Protein AF-A0A958FU57-F1 (afdb_monomer)

Structure (mmCIF, N/CA/C/O backbone):
data_AF-A0A958FU57-F1
#
_entry.id   AF-A0A958FU57-F1
#
loop_
_atom_site.group_PDB
_atom_site.id
_atom_site.type_symbol
_atom_site.label_atom_id
_atom_site.label_alt_id
_atom_site.label_comp_id
_atom_site.label_asym_id
_atom_site.label_entity_id
_atom_site.label_seq_id
_atom_site.pdbx_PDB_ins_code
_atom_site.Cartn_x
_atom_site.Cartn_y
_atom_site.Cartn_z
_atom_site.occupancy
_atom_site.B_iso_or_equiv
_atom_site.auth_seq_id
_atom_site.auth_comp_id
_atom_site.auth_asym_id
_atom_site.auth_atom_id
_atom_site.pdbx_PDB_model_num
ATOM 1 N N . MET A 1 1 ? -34.643 -7.555 -44.122 1.00 37.47 1 MET A N 1
ATOM 2 C CA . MET A 1 1 ? -35.000 -7.308 -42.707 1.00 37.47 1 MET A CA 1
ATOM 3 C C . MET A 1 1 ? -33.785 -6.722 -42.002 1.00 37.47 1 MET A C 1
ATOM 5 O O . MET A 1 1 ? -32.819 -7.437 -41.786 1.00 37.47 1 MET A O 1
ATOM 9 N N . LEU A 1 2 ? -33.791 -5.413 -41.740 1.00 37.97 2 LEU A N 1
ATOM 10 C CA . LEU A 1 2 ? -32.720 -4.706 -41.030 1.00 37.97 2 LEU A CA 1
ATOM 11 C C . LEU A 1 2 ? -33.059 -4.688 -39.536 1.00 37.97 2 LEU A C 1
ATOM 13 O O . LEU A 1 2 ? -34.015 -4.029 -39.130 1.00 37.97 2 LEU A O 1
ATOM 17 N N . PHE A 1 3 ? -32.293 -5.414 -38.723 1.00 38.19 3 PHE A N 1
ATOM 18 C CA . PHE A 1 3 ? -32.373 -5.319 -37.267 1.00 38.19 3 PHE A CA 1
ATOM 19 C C . PHE A 1 3 ? -31.824 -3.954 -36.827 1.00 38.19 3 PHE A C 1
ATOM 21 O O . PHE A 1 3 ? -30.615 -3.724 -36.836 1.00 38.19 3 PHE A O 1
ATOM 28 N N . LYS A 1 4 ? -32.712 -3.026 -36.448 1.00 43.06 4 LYS A N 1
ATOM 29 C CA . LYS A 1 4 ? -32.330 -1.803 -35.730 1.00 43.06 4 LYS A CA 1
ATOM 30 C C . LYS A 1 4 ? -31.802 -2.209 -34.353 1.00 43.06 4 LYS A C 1
ATOM 32 O O . LYS A 1 4 ? -32.566 -2.644 -33.496 1.00 43.06 4 LYS A O 1
ATOM 37 N N . LYS A 1 5 ? -30.493 -2.062 -34.148 1.00 47.38 5 LYS A N 1
ATOM 38 C CA . LYS A 1 5 ? -29.843 -2.168 -32.840 1.00 47.38 5 LYS A CA 1
ATOM 39 C C . LYS A 1 5 ? -30.362 -1.020 -31.972 1.00 47.38 5 LYS A C 1
ATOM 41 O O . LYS A 1 5 ? -29.931 0.118 -32.131 1.00 47.38 5 LYS A O 1
ATOM 46 N N . ASN A 1 6 ? -31.328 -1.316 -31.110 1.00 43.47 6 ASN A N 1
ATOM 47 C CA . ASN A 1 6 ? -31.805 -0.390 -30.093 1.00 43.47 6 ASN A CA 1
ATOM 48 C C . ASN A 1 6 ? -30.704 -0.282 -29.029 1.00 43.47 6 ASN A C 1
ATOM 50 O O . ASN A 1 6 ? -30.645 -1.068 -28.089 1.00 43.47 6 ASN A O 1
ATOM 54 N N . SER A 1 7 ? -29.734 0.603 -29.260 1.00 47.62 7 SER A N 1
ATOM 55 C CA . SER A 1 7 ? -28.740 0.959 -28.256 1.00 47.62 7 SER A CA 1
ATOM 56 C C . SER A 1 7 ? -29.413 1.898 -27.265 1.00 47.62 7 SER A C 1
ATOM 58 O O . SER A 1 7 ? -29.325 3.122 -27.408 1.00 47.62 7 SER A O 1
ATOM 60 N N . ASP A 1 8 ? -30.110 1.325 -26.285 1.00 45.47 8 ASP A N 1
ATOM 61 C CA . ASP A 1 8 ? -30.417 2.046 -25.058 1.00 45.47 8 ASP A CA 1
ATOM 62 C C . ASP A 1 8 ? -29.105 2.664 -24.579 1.00 45.47 8 ASP A C 1
ATOM 64 O O . ASP A 1 8 ? -28.096 1.975 -24.392 1.00 45.47 8 ASP A O 1
ATOM 68 N N . 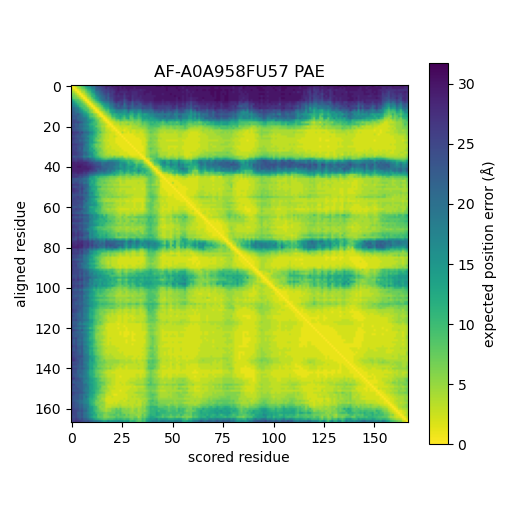LYS A 1 9 ? -29.077 3.997 -24.525 1.00 51.62 9 LYS A N 1
ATOM 69 C CA . LYS A 1 9 ? -27.911 4.758 -24.092 1.00 51.62 9 LYS A CA 1
ATOM 70 C C . LYS A 1 9 ? -27.618 4.328 -22.662 1.00 51.62 9 LYS A C 1
ATOM 72 O O . LYS A 1 9 ? -28.246 4.824 -21.733 1.00 51.62 9 LYS A O 1
ATOM 77 N N . ILE A 1 10 ? -26.652 3.431 -22.487 1.00 49.56 10 ILE A N 1
ATOM 78 C CA . ILE A 1 10 ? -25.969 3.249 -21.213 1.00 49.56 10 ILE A CA 1
ATOM 79 C C . ILE A 1 10 ? -25.267 4.584 -20.971 1.00 49.56 10 ILE A C 1
ATOM 81 O O . ILE A 1 10 ? -24.168 4.832 -21.466 1.00 49.56 10 ILE A O 1
ATOM 85 N N . THR A 1 11 ? -25.956 5.512 -20.313 1.00 47.88 11 THR A N 1
ATOM 86 C CA . THR A 1 11 ? -25.353 6.751 -19.845 1.00 47.88 11 THR A CA 1
ATOM 87 C C . THR A 1 11 ? -24.343 6.335 -18.796 1.00 47.88 11 THR A C 1
ATOM 89 O O . THR A 1 11 ? -24.722 5.992 -17.679 1.00 47.88 11 THR A O 1
ATOM 92 N N . ALA A 1 12 ? -23.066 6.283 -19.178 1.00 46.91 12 ALA A 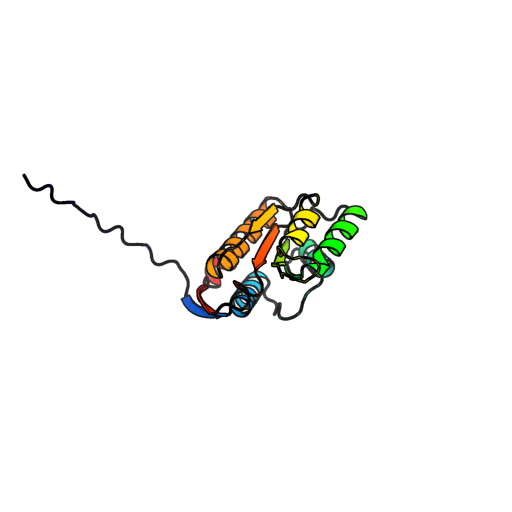N 1
ATOM 93 C CA . ALA A 1 12 ? -21.983 6.078 -18.236 1.00 46.91 12 ALA A CA 1
ATOM 94 C C . ALA A 1 12 ? -22.156 7.115 -17.124 1.00 46.91 12 ALA A C 1
ATOM 96 O O . ALA A 1 12 ? -22.085 8.318 -17.386 1.00 46.91 12 ALA A O 1
ATOM 97 N N . HIS A 1 13 ? -22.458 6.658 -15.908 1.00 50.75 13 HIS A N 1
ATOM 98 C CA . HIS A 1 13 ? -22.457 7.547 -14.760 1.00 50.75 13 HIS A CA 1
ATOM 99 C C . HIS A 1 13 ? -21.054 8.161 -14.693 1.00 50.75 13 HIS A C 1
ATOM 101 O O . HIS A 1 13 ? -20.079 7.404 -14.656 1.00 50.75 13 HIS A O 1
ATOM 107 N N . PRO A 1 14 ? -20.918 9.499 -14.773 1.00 59.56 14 PRO A N 1
ATOM 108 C CA . PRO A 1 14 ? -19.609 10.125 -14.733 1.00 59.56 14 PRO A CA 1
ATOM 109 C C . PRO A 1 14 ? -18.944 9.717 -13.422 1.00 59.56 14 PRO A C 1
ATOM 111 O O . PRO A 1 14 ? -19.532 9.881 -12.352 1.00 59.56 14 PRO A O 1
ATOM 114 N N . PHE A 1 15 ? -17.758 9.114 -13.525 1.00 59.81 15 PHE A N 1
ATOM 115 C CA . PHE A 1 15 ? -17.023 8.657 -12.356 1.00 59.81 15 PHE A CA 1
ATOM 116 C C . PHE A 1 15 ? -16.825 9.849 -11.409 1.00 59.81 15 PHE A C 1
ATOM 118 O O . PHE A 1 15 ? -16.349 10.897 -11.859 1.00 59.81 15 PHE A O 1
ATOM 125 N N . PRO A 1 16 ? -17.235 9.736 -10.137 1.00 64.25 16 PRO A N 1
ATOM 126 C CA . PRO A 1 16 ? -17.211 10.863 -9.224 1.00 64.25 16 PRO A CA 1
ATOM 127 C C . PRO A 1 16 ? -15.754 11.210 -8.880 1.00 64.25 16 PRO A C 1
ATOM 129 O O . PRO A 1 16 ? -15.036 10.420 -8.273 1.00 64.25 16 PRO A O 1
ATOM 132 N N . GLY A 1 17 ? -15.306 12.383 -9.322 1.00 67.44 17 GLY A N 1
ATOM 133 C CA . GLY A 1 17 ? -13.938 12.864 -9.146 1.00 67.44 17 GLY A CA 1
ATOM 134 C C . GLY A 1 17 ? -13.521 13.835 -10.248 1.00 67.44 17 GLY A C 1
ATOM 135 O O . GLY A 1 17 ? -14.129 13.908 -11.320 1.00 67.44 17 GLY A O 1
ATOM 136 N N . LYS A 1 18 ? -12.462 14.603 -9.994 1.00 77.50 18 LYS A N 1
ATOM 137 C CA . LYS A 1 18 ? -11.938 15.576 -10.958 1.00 7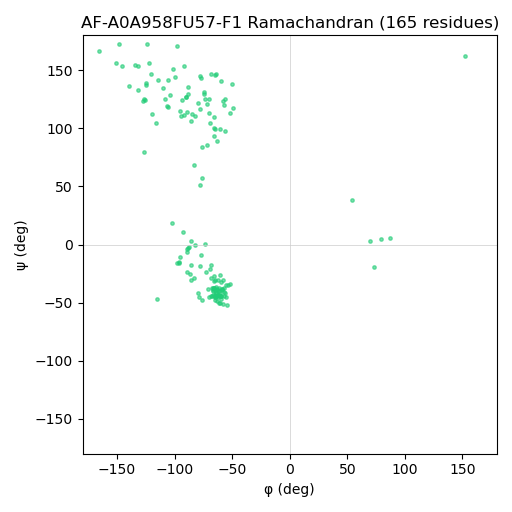7.50 18 LYS A CA 1
ATOM 138 C C . LYS A 1 18 ? -10.913 14.902 -11.868 1.00 77.50 18 LYS A C 1
ATOM 140 O O . LYS A 1 18 ? -9.968 14.278 -11.388 1.00 77.50 18 LYS A O 1
ATOM 145 N N . ARG A 1 19 ? -11.065 15.069 -13.187 1.00 83.19 19 ARG A N 1
ATOM 146 C CA . ARG A 1 19 ? -10.008 14.719 -14.147 1.00 83.19 19 ARG A CA 1
ATOM 147 C C . ARG A 1 19 ? -8.857 15.702 -14.007 1.00 83.19 19 ARG A C 1
ATOM 149 O O . ARG A 1 19 ? -9.054 16.911 -14.133 1.00 83.19 19 ARG A O 1
ATOM 156 N N . SER A 1 20 ? -7.662 15.183 -13.783 1.00 84.25 20 SER A N 1
ATOM 157 C CA . SER A 1 20 ? -6.438 15.973 -13.754 1.00 84.25 20 SER A CA 1
ATOM 158 C C . SER A 1 20 ? -5.309 15.227 -14.442 1.00 84.25 20 SER A C 1
ATOM 160 O O . SER A 1 20 ? -5.126 14.034 -14.213 1.00 84.25 20 SER A O 1
ATOM 162 N N . THR A 1 21 ? -4.542 15.944 -15.258 1.00 90.50 21 THR A N 1
ATOM 163 C CA . THR A 1 21 ? -3.289 15.445 -15.824 1.00 90.50 21 THR A CA 1
ATOM 164 C C . THR A 1 21 ? -2.184 15.686 -14.816 1.00 90.50 21 THR A C 1
ATOM 166 O O . THR A 1 21 ? -1.872 16.834 -14.499 1.00 90.50 21 THR A O 1
ATOM 169 N N . VAL A 1 22 ? -1.644 14.607 -14.269 1.00 89.75 22 VAL A N 1
ATOM 170 C CA . VAL A 1 22 ? -0.645 14.644 -13.202 1.00 89.75 22 VAL A CA 1
ATOM 171 C C . VAL A 1 22 ? 0.333 13.492 -13.376 1.00 89.75 22 VAL A C 1
ATOM 173 O O . VAL A 1 22 ? -0.001 12.461 -13.958 1.00 89.75 22 VAL A O 1
ATOM 176 N N . GLU A 1 23 ? 1.546 13.683 -12.872 1.00 93.56 23 GLU A N 1
ATOM 177 C CA . GLU A 1 23 ? 2.504 12.598 -12.679 1.00 93.56 23 GLU A CA 1
ATOM 178 C C . GLU A 1 23 ? 1.977 11.600 -11.637 1.00 93.56 23 GLU A C 1
ATOM 180 O O . GLU A 1 23 ? 1.325 12.000 -10.667 1.00 93.56 23 GLU A O 1
ATOM 185 N N . GLY A 1 24 ? 2.276 10.314 -11.821 1.00 90.12 24 GLY A N 1
ATOM 186 C CA . GLY A 1 24 ? 1.797 9.237 -10.961 1.00 90.12 24 GLY A CA 1
ATOM 187 C C . GLY A 1 24 ? 2.111 9.417 -9.478 1.00 90.12 24 GLY A C 1
ATOM 188 O O . GLY A 1 24 ? 1.196 9.382 -8.656 1.00 90.12 24 GLY A O 1
ATOM 189 N N . LEU A 1 25 ? 3.366 9.673 -9.114 1.00 91.25 25 LEU A N 1
ATOM 190 C CA . LEU A 1 25 ? 3.759 9.869 -7.714 1.00 91.25 25 LEU A CA 1
ATOM 191 C C . LEU A 1 25 ? 3.111 11.108 -7.107 1.00 91.25 25 LEU A C 1
ATOM 193 O O . LEU A 1 25 ? 2.585 11.048 -5.998 1.00 91.25 25 LEU A O 1
ATOM 197 N N . SER A 1 26 ? 3.065 12.203 -7.864 1.00 90.56 26 SER A N 1
ATOM 198 C CA . SER A 1 26 ? 2.353 13.415 -7.460 1.00 90.56 26 SER A CA 1
ATOM 199 C C . SER A 1 26 ? 0.858 13.140 -7.222 1.00 90.56 26 SER A C 1
ATOM 201 O O . SER A 1 26 ? 0.259 13.685 -6.292 1.00 90.56 26 SER A O 1
ATOM 203 N N . ALA A 1 27 ? 0.234 12.283 -8.036 1.00 90.81 27 ALA A N 1
ATOM 204 C CA . ALA A 1 27 ? -1.153 11.861 -7.860 1.00 90.81 27 ALA A CA 1
ATOM 205 C C . ALA A 1 27 ? -1.335 10.996 -6.604 1.00 90.81 27 ALA A C 1
ATOM 207 O O . ALA A 1 27 ? -2.267 11.221 -5.830 1.00 90.81 27 ALA A O 1
ATOM 208 N N . LEU A 1 28 ? -0.424 10.045 -6.379 1.00 91.19 28 LEU A N 1
ATOM 209 C CA . LEU A 1 28 ? -0.431 9.160 -5.217 1.00 91.19 28 LEU A CA 1
ATOM 210 C C . LEU A 1 28 ? -0.242 9.938 -3.912 1.00 91.19 28 LEU A C 1
ATOM 212 O O . LEU A 1 28 ? -0.990 9.730 -2.962 1.00 91.19 28 LEU A O 1
ATOM 216 N N . GLN A 1 29 ? 0.696 10.885 -3.877 1.00 89.31 29 GLN A N 1
ATOM 217 C CA . GLN A 1 29 ? 0.915 11.765 -2.727 1.00 89.31 29 GLN A CA 1
ATOM 218 C C . GLN A 1 29 ? -0.334 12.587 -2.407 1.00 89.31 29 GLN A C 1
ATOM 220 O O . GLN A 1 29 ? -0.748 12.654 -1.253 1.00 89.31 29 GLN A O 1
ATOM 225 N N . ARG A 1 30 ? -0.995 13.159 -3.424 1.00 88.81 30 ARG A N 1
ATOM 226 C CA . ARG A 1 30 ? -2.268 13.875 -3.227 1.00 88.81 30 ARG A CA 1
ATOM 227 C C . ARG A 1 30 ? -3.339 12.967 -2.635 1.00 88.81 30 ARG A C 1
ATOM 229 O O . ARG A 1 30 ? -4.030 13.380 -1.707 1.00 88.81 30 ARG A O 1
ATOM 236 N N . LEU A 1 31 ? -3.467 11.743 -3.145 1.00 89.44 31 LEU A N 1
ATOM 237 C CA . LEU A 1 31 ? -4.417 10.765 -2.622 1.00 89.44 31 LEU A CA 1
ATOM 238 C C . LEU A 1 31 ? -4.102 10.395 -1.166 1.00 89.44 31 LEU A C 1
ATOM 240 O O . LEU A 1 31 ? -5.000 10.391 -0.327 1.00 89.44 31 LEU A O 1
ATOM 244 N N . ASN A 1 32 ? -2.835 10.144 -0.844 1.00 89.06 32 ASN A N 1
ATOM 245 C CA . ASN A 1 32 ? -2.408 9.829 0.515 1.00 89.06 32 ASN A CA 1
ATOM 246 C C . ASN A 1 32 ? -2.669 10.988 1.482 1.00 89.06 32 ASN A C 1
ATOM 248 O O . ASN A 1 32 ? -3.156 10.752 2.587 1.00 89.06 32 ASN A O 1
ATOM 252 N N . THR A 1 33 ? -2.459 12.238 1.061 1.00 87.06 33 THR A N 1
ATOM 253 C CA . THR A 1 33 ? -2.833 13.413 1.860 1.00 87.06 33 THR A CA 1
ATOM 254 C C . THR A 1 33 ? -4.342 13.460 2.127 1.00 87.06 33 THR A C 1
ATOM 256 O O . THR A 1 33 ? -4.750 13.790 3.239 1.00 87.06 33 THR A O 1
ATOM 259 N N . LEU A 1 34 ? -5.188 13.071 1.164 1.00 87.50 34 LEU A N 1
ATOM 260 C CA . LEU A 1 34 ? -6.642 12.978 1.374 1.00 87.50 34 LEU A CA 1
ATOM 261 C C . LEU A 1 34 ? -7.032 11.856 2.352 1.00 87.50 34 LEU A C 1
ATOM 263 O O . LEU A 1 34 ? -7.965 12.029 3.136 1.00 87.50 34 LEU A O 1
ATOM 267 N N . ILE A 1 35 ? -6.334 10.717 2.316 1.00 85.81 35 ILE A N 1
ATOM 268 C CA . ILE A 1 35 ? -6.616 9.550 3.169 1.00 85.81 35 ILE A CA 1
ATOM 269 C C . ILE A 1 35 ? -6.122 9.768 4.604 1.00 85.81 35 ILE A C 1
ATOM 271 O O . ILE A 1 35 ? -6.853 9.489 5.556 1.00 85.81 35 ILE A O 1
ATOM 275 N N . CYS A 1 36 ? -4.881 10.226 4.760 1.00 82.88 36 CYS A N 1
ATOM 276 C CA . CYS A 1 36 ? -4.177 10.307 6.040 1.00 82.88 36 CYS A CA 1
ATOM 277 C C . CYS A 1 36 ? -4.257 11.694 6.691 1.00 82.88 36 CYS A C 1
ATOM 279 O O . CYS A 1 36 ? -3.942 11.830 7.869 1.00 82.88 36 CYS A O 1
ATOM 281 N N . GLY A 1 37 ? -4.650 12.735 5.948 1.00 72.69 37 GLY A N 1
ATOM 282 C CA . GLY A 1 37 ? -4.712 14.113 6.448 1.00 72.69 37 GLY A CA 1
ATOM 283 C C . GLY A 1 37 ? -3.347 14.762 6.715 1.00 72.69 37 GLY A C 1
ATOM 284 O O . GLY A 1 37 ? -3.306 15.900 7.176 1.00 72.69 37 GLY A O 1
ATOM 285 N N . GLN A 1 38 ? -2.239 14.074 6.425 1.00 61.88 38 GLN A N 1
ATOM 286 C CA . GLN A 1 38 ? -0.873 14.580 6.575 1.00 61.88 38 GLN A CA 1
ATOM 287 C C . GLN A 1 38 ? -0.139 14.571 5.232 1.00 61.88 38 GLN A C 1
ATOM 289 O O . GLN A 1 38 ? -0.361 13.680 4.410 1.00 61.88 38 GLN A O 1
ATOM 294 N N . ASN A 1 39 ? 0.752 15.547 5.023 1.00 50.69 39 ASN A N 1
ATOM 295 C CA . ASN A 1 39 ? 1.637 15.597 3.857 1.00 50.69 39 ASN A CA 1
ATOM 296 C C . ASN A 1 39 ? 2.621 14.421 3.911 1.00 50.69 39 ASN A C 1
ATOM 298 O O . ASN A 1 39 ? 3.695 14.510 4.500 1.00 50.69 39 ASN A O 1
ATOM 302 N N . THR A 1 40 ? 2.264 13.324 3.253 1.00 51.44 40 THR A N 1
ATOM 303 C CA . THR A 1 40 ? 3.112 12.145 3.016 1.00 51.44 40 THR A CA 1
ATOM 304 C C . THR A 1 40 ? 4.095 12.439 1.873 1.00 51.44 40 THR A C 1
ATOM 306 O O . THR A 1 40 ? 4.172 11.731 0.877 1.00 51.44 40 THR A O 1
ATOM 309 N N . GLY A 1 41 ? 4.807 13.565 1.989 1.00 45.19 41 GLY A N 1
ATOM 310 C CA . GLY A 1 41 ? 5.869 13.979 1.067 1.00 45.19 41 GLY A CA 1
ATOM 311 C C . GLY A 1 41 ? 7.253 13.455 1.462 1.00 45.19 41 GLY A C 1
ATOM 312 O O . GLY A 1 41 ? 8.204 13.640 0.713 1.00 45.19 41 GLY A O 1
ATOM 313 N N . GLN A 1 42 ? 7.371 12.812 2.626 1.00 46.50 42 GLN A N 1
ATOM 314 C CA . GLN A 1 42 ? 8.582 12.131 3.078 1.00 46.50 42 GLN A CA 1
ATOM 315 C C . GLN A 1 42 ? 8.312 10.630 3.169 1.00 46.50 42 GLN A C 1
ATOM 317 O O . GLN A 1 42 ? 7.219 10.227 3.570 1.00 46.50 42 GLN A O 1
ATOM 322 N N . GLU A 1 43 ? 9.302 9.821 2.792 1.00 53.66 43 GLU A N 1
ATOM 323 C CA . GLU A 1 43 ? 9.322 8.377 3.030 1.00 53.66 43 GLU A CA 1
ATOM 324 C C . GLU A 1 43 ? 9.159 8.125 4.533 1.00 53.66 43 GLU A C 1
ATOM 326 O O . GLU A 1 43 ? 10.092 8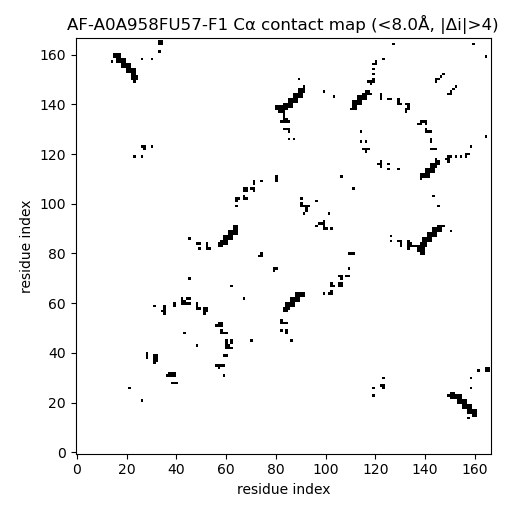.247 5.327 1.00 53.66 43 GLU A O 1
ATOM 331 N N . ILE A 1 44 ? 7.930 7.838 4.956 1.00 61.59 44 ILE A N 1
ATOM 332 C CA . ILE A 1 44 ? 7.670 7.382 6.313 1.00 61.59 44 ILE A CA 1
ATOM 333 C C . ILE A 1 44 ? 8.074 5.913 6.335 1.00 61.59 44 ILE A C 1
ATOM 335 O O . ILE A 1 44 ? 7.461 5.094 5.648 1.00 61.59 44 ILE A O 1
ATOM 339 N N . ASN A 1 45 ? 9.086 5.582 7.140 1.00 76.81 45 ASN A N 1
ATOM 340 C CA . ASN A 1 45 ? 9.472 4.196 7.385 1.00 76.81 45 ASN A CA 1
ATOM 341 C C . ASN A 1 45 ? 8.229 3.375 7.774 1.00 76.81 45 ASN A C 1
ATOM 343 O O . ASN A 1 45 ? 7.392 3.826 8.564 1.00 76.81 45 ASN A O 1
ATOM 347 N N . TRP A 1 46 ? 8.121 2.160 7.240 1.00 83.88 46 TRP A N 1
ATOM 348 C CA . TRP A 1 46 ? 6.995 1.257 7.471 1.00 83.88 46 TRP A CA 1
ATOM 349 C C . TRP A 1 46 ? 6.677 1.051 8.971 1.00 83.88 46 TRP A C 1
ATOM 351 O O . TRP A 1 46 ? 5.506 0.982 9.341 1.00 83.88 46 TRP A O 1
ATOM 361 N N . LEU A 1 47 ? 7.684 1.047 9.860 1.00 86.31 47 LEU A N 1
ATOM 362 C CA . LEU A 1 47 ? 7.485 0.956 11.317 1.00 86.31 47 LEU A CA 1
ATOM 363 C C . LEU A 1 47 ? 6.789 2.190 11.900 1.00 86.31 47 LEU A C 1
ATOM 365 O O . LEU A 1 47 ? 5.924 2.077 12.768 1.00 86.31 47 LEU A O 1
ATOM 369 N N . THR A 1 48 ? 7.143 3.380 11.420 1.00 85.50 48 THR A N 1
ATOM 370 C CA . THR A 1 48 ? 6.481 4.623 11.825 1.00 85.50 48 THR A CA 1
ATOM 371 C C . THR A 1 48 ? 5.038 4.632 11.332 1.00 85.50 48 THR A C 1
ATOM 373 O O . THR A 1 48 ? 4.130 4.934 12.107 1.00 85.50 48 THR A O 1
ATOM 376 N N . GLY A 1 49 ? 4.809 4.221 10.079 1.00 86.44 49 GLY A N 1
ATOM 377 C CA . GLY A 1 49 ? 3.464 4.039 9.528 1.00 86.44 49 GLY A CA 1
ATOM 378 C C . GLY A 1 49 ? 2.629 3.059 10.352 1.00 86.44 49 GLY A C 1
ATOM 379 O O . GLY A 1 49 ? 1.469 3.329 10.668 1.00 86.44 49 GLY A O 1
ATOM 380 N N . GLN A 1 50 ? 3.244 1.972 10.808 1.00 86.31 50 GLN A N 1
ATOM 381 C CA . GLN A 1 50 ? 2.591 1.017 11.683 1.00 86.31 50 GLN A CA 1
ATOM 382 C C . GLN A 1 50 ? 2.241 1.618 13.046 1.00 86.31 50 GLN A C 1
ATOM 384 O O . GLN A 1 50 ? 1.118 1.425 13.504 1.00 86.31 50 GLN A O 1
ATOM 389 N N . GLY A 1 51 ? 3.149 2.358 13.686 1.00 87.44 51 GLY A N 1
ATOM 390 C CA . GLY A 1 51 ? 2.866 3.035 14.955 1.00 87.44 51 GLY A CA 1
ATOM 391 C C . GLY A 1 51 ? 1.676 3.994 14.845 1.00 87.44 51 GLY A C 1
ATOM 392 O O . GLY A 1 51 ? 0.762 3.955 15.670 1.00 87.44 51 GLY A O 1
ATOM 393 N N . VAL A 1 52 ? 1.630 4.781 13.764 1.00 87.56 52 VAL A N 1
ATOM 394 C CA . VAL A 1 52 ? 0.486 5.649 13.437 1.00 87.56 52 VAL A CA 1
ATOM 395 C C . VAL A 1 52 ? -0.787 4.815 13.264 1.00 87.56 52 VAL A C 1
ATOM 397 O O . VAL A 1 52 ? -1.811 5.129 13.874 1.00 87.56 52 VAL A O 1
ATOM 400 N N . SER A 1 53 ? -0.717 3.710 12.519 1.00 87.88 53 SER A N 1
ATOM 401 C CA . SER A 1 53 ? -1.856 2.812 12.311 1.00 87.88 53 SER A CA 1
ATOM 402 C C . SER A 1 53 ? -2.377 2.186 13.607 1.00 87.88 53 SER A C 1
ATOM 404 O O . SER A 1 53 ? -3.589 2.063 13.777 1.00 87.88 53 SER A O 1
ATOM 406 N N . LEU A 1 54 ? -1.486 1.795 14.518 1.00 86.88 54 LEU A N 1
ATOM 407 C CA . LEU A 1 54 ? -1.838 1.198 15.808 1.00 86.88 54 LEU A CA 1
ATOM 408 C C . LEU A 1 54 ? -2.416 2.229 16.789 1.00 86.88 54 LEU A C 1
ATOM 410 O O . LEU A 1 54 ? -3.201 1.861 17.656 1.00 86.88 54 LEU A O 1
ATOM 414 N N . SER A 1 55 ? -2.105 3.518 16.612 1.00 88.94 55 SER A N 1
ATOM 415 C CA . SER A 1 55 ? -2.745 4.620 17.349 1.00 88.94 55 SER A CA 1
ATOM 416 C C . SER A 1 55 ? -4.184 4.929 16.897 1.00 88.94 55 SER A C 1
ATOM 418 O O . SER A 1 55 ? -4.810 5.846 17.424 1.00 88.94 55 SER A O 1
ATOM 420 N N . GLY A 1 56 ? -4.716 4.186 15.918 1.00 86.81 56 GLY A N 1
ATOM 421 C CA . GLY A 1 56 ? -6.058 4.391 15.363 1.00 86.81 56 GLY A CA 1
ATOM 422 C C . GLY A 1 56 ? -6.122 5.402 14.214 1.00 86.81 56 GLY A C 1
ATOM 423 O O . GLY A 1 56 ? -7.211 5.706 13.731 1.00 86.81 56 GLY A O 1
ATOM 424 N N . GLN A 1 57 ? -4.981 5.916 13.748 1.00 88.44 57 GLN A N 1
ATOM 425 C CA . GLN A 1 57 ? -4.918 6.841 12.615 1.00 88.44 57 GLN A CA 1
ATOM 426 C C . GLN A 1 57 ? -4.716 6.092 11.292 1.00 88.44 57 GLN A C 1
ATOM 428 O O . GLN A 1 57 ? -4.159 4.997 11.250 1.00 88.44 57 GLN A O 1
ATOM 433 N N . ARG A 1 58 ? -5.161 6.675 10.173 1.00 88.31 58 ARG A N 1
ATOM 434 C CA . ARG A 1 58 ? -4.894 6.105 8.844 1.00 88.31 58 ARG A CA 1
ATOM 435 C C . ARG A 1 58 ? -3.433 6.369 8.469 1.00 88.31 58 ARG A C 1
ATOM 437 O O . ARG A 1 58 ? -2.999 7.515 8.508 1.00 88.31 58 ARG A O 1
ATOM 444 N N . ALA A 1 59 ? -2.704 5.337 8.050 1.00 86.62 59 ALA A N 1
ATOM 445 C CA . ALA A 1 59 ? -1.315 5.451 7.606 1.00 86.62 59 ALA A CA 1
ATOM 446 C C . ALA A 1 59 ? -1.132 4.873 6.198 1.00 86.62 59 ALA A C 1
ATOM 448 O O . ALA A 1 59 ? -1.688 3.815 5.873 1.00 86.62 59 ALA A O 1
ATOM 449 N N . ALA A 1 60 ? -0.341 5.580 5.395 1.00 87.81 60 ALA A N 1
ATOM 450 C CA . ALA A 1 60 ? 0.144 5.149 4.095 1.00 87.81 60 ALA A CA 1
ATOM 451 C C . ALA A 1 60 ? 1.655 5.398 4.033 1.00 87.81 60 ALA A C 1
ATOM 453 O O . ALA A 1 60 ? 2.118 6.472 4.424 1.00 87.81 60 ALA A O 1
ATOM 454 N N . THR A 1 61 ? 2.415 4.405 3.583 1.00 88.88 61 THR A N 1
ATOM 455 C CA . THR A 1 61 ? 3.880 4.476 3.509 1.00 88.88 61 THR A CA 1
ATOM 456 C C . THR A 1 61 ? 4.337 4.167 2.099 1.00 88.88 61 THR A C 1
ATOM 458 O O . THR A 1 61 ? 4.012 3.102 1.577 1.00 88.88 61 THR A O 1
ATOM 461 N N . LEU A 1 62 ? 5.100 5.081 1.508 1.00 89.56 62 LEU A N 1
ATOM 462 C CA . LEU A 1 62 ? 5.768 4.872 0.231 1.00 89.56 62 LEU A CA 1
ATOM 463 C C . LEU A 1 62 ? 7.151 4.283 0.497 1.00 89.56 62 LEU A C 1
ATOM 465 O O . LEU A 1 62 ? 7.896 4.845 1.297 1.00 89.56 62 LEU A O 1
ATOM 469 N N . LEU A 1 63 ? 7.457 3.160 -0.143 1.00 87.94 63 LEU A N 1
ATOM 470 C CA . LEU A 1 63 ? 8.681 2.397 0.060 1.00 87.94 63 LEU A CA 1
ATOM 471 C C . LEU A 1 63 ? 9.294 1.987 -1.273 1.00 87.94 63 LEU A C 1
ATOM 473 O O . LEU A 1 63 ? 8.596 1.808 -2.273 1.00 87.94 63 LEU A O 1
ATOM 477 N N . SER A 1 64 ? 10.601 1.777 -1.243 1.00 85.44 64 SER A N 1
ATOM 478 C CA . SER A 1 64 ? 11.392 1.262 -2.352 1.00 85.44 64 SER A CA 1
ATOM 479 C C . SER A 1 64 ? 11.639 -0.244 -2.216 1.00 85.44 64 SER A C 1
ATOM 481 O O . SER A 1 64 ? 11.393 -0.851 -1.169 1.00 85.44 64 SER A O 1
ATOM 483 N N . ASP A 1 65 ? 12.182 -0.862 -3.264 1.00 80.19 65 ASP A N 1
ATOM 484 C CA . ASP A 1 65 ? 12.526 -2.286 -3.251 1.00 80.19 65 ASP A CA 1
ATOM 485 C C . ASP A 1 65 ? 13.471 -2.684 -2.103 1.00 80.19 65 ASP A C 1
ATOM 487 O O . ASP A 1 65 ? 13.313 -3.771 -1.537 1.00 80.19 65 ASP A O 1
ATOM 491 N N . SER A 1 66 ? 14.411 -1.817 -1.705 1.00 77.81 66 SER A N 1
ATOM 492 C CA . SER A 1 66 ? 15.340 -2.090 -0.595 1.00 77.81 66 SER A CA 1
ATOM 493 C C . SER A 1 66 ? 14.644 -2.200 0.763 1.00 77.81 66 SER A C 1
ATOM 495 O O . SER A 1 66 ? 15.101 -2.942 1.634 1.00 77.81 66 SER A O 1
ATOM 497 N N . ASP A 1 67 ? 13.501 -1.538 0.934 1.00 82.62 67 ASP A N 1
ATOM 498 C CA . ASP A 1 67 ? 12.757 -1.543 2.195 1.00 82.62 67 ASP A CA 1
ATOM 499 C C . ASP A 1 67 ? 11.953 -2.839 2.393 1.00 82.62 67 ASP A C 1
ATOM 501 O O . ASP A 1 67 ? 11.591 -3.194 3.519 1.00 82.62 67 ASP A O 1
ATOM 505 N N . SER A 1 68 ? 11.709 -3.598 1.314 1.00 82.62 68 SER A N 1
ATOM 506 C CA . SER A 1 68 ? 10.968 -4.868 1.363 1.00 82.62 68 SER A CA 1
ATOM 507 C C . SER A 1 68 ? 11.623 -5.897 2.290 1.00 82.62 68 SER A C 1
ATOM 509 O O . SER A 1 68 ? 10.934 -6.582 3.050 1.00 82.62 68 SER A O 1
ATOM 511 N N . ALA A 1 69 ? 12.957 -5.963 2.293 1.00 81.88 69 ALA A N 1
ATOM 512 C CA . ALA A 1 69 ? 13.714 -6.856 3.164 1.00 81.88 69 ALA A CA 1
ATOM 513 C C . ALA A 1 69 ? 13.564 -6.469 4.644 1.00 81.88 69 ALA A C 1
ATOM 515 O O . ALA A 1 69 ? 13.400 -7.342 5.499 1.00 81.88 69 ALA A O 1
ATOM 516 N N . MET A 1 70 ? 13.548 -5.165 4.947 1.00 81.00 70 MET A N 1
ATOM 517 C CA . MET A 1 70 ? 13.350 -4.676 6.314 1.00 81.00 70 MET A CA 1
ATOM 518 C C . MET A 1 70 ? 11.973 -5.049 6.866 1.00 81.00 70 MET A C 1
ATOM 520 O O . MET A 1 70 ? 11.866 -5.401 8.042 1.00 81.00 70 MET A O 1
ATOM 524 N N . ILE A 1 71 ? 10.926 -5.012 6.035 1.00 85.19 71 ILE A N 1
ATOM 525 C CA . ILE A 1 71 ? 9.582 -5.457 6.433 1.00 85.19 71 ILE A CA 1
ATOM 526 C C . ILE A 1 71 ? 9.609 -6.933 6.833 1.00 85.19 71 ILE A C 1
ATOM 528 O O . ILE A 1 71 ? 9.122 -7.288 7.905 1.00 85.19 71 ILE A O 1
ATOM 532 N N . VAL A 1 72 ? 10.185 -7.795 5.991 1.00 84.75 72 VAL A N 1
ATOM 533 C CA . VAL A 1 72 ? 10.243 -9.243 6.248 1.00 84.75 72 VAL A CA 1
ATOM 534 C C . VAL A 1 72 ? 11.011 -9.543 7.531 1.00 84.75 72 VAL A C 1
ATOM 536 O O . VAL A 1 72 ? 10.547 -10.328 8.358 1.00 84.75 72 VAL A O 1
ATOM 539 N N . GLU A 1 73 ? 12.154 -8.891 7.733 1.00 83.19 73 GLU A N 1
ATOM 540 C CA . GLU A 1 73 ? 12.959 -9.082 8.939 1.00 83.19 73 GLU A CA 1
ATOM 541 C C . GLU A 1 73 ? 12.229 -8.599 10.197 1.00 83.19 73 GLU A C 1
ATOM 543 O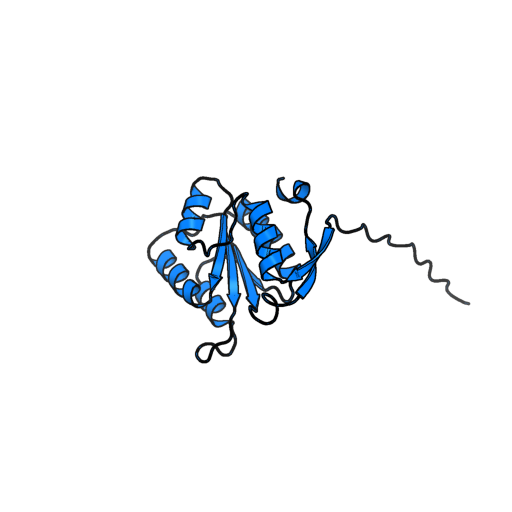 O . GLU A 1 73 ? 12.232 -9.259 11.238 1.00 83.19 73 GLU A O 1
ATOM 548 N N . SER A 1 74 ? 11.513 -7.484 10.096 1.00 81.44 74 SER A N 1
ATOM 549 C CA . SER A 1 74 ? 10.712 -6.999 11.213 1.00 81.44 74 SER A CA 1
ATOM 550 C C . SER A 1 74 ? 9.538 -7.933 11.531 1.00 81.44 74 SER A C 1
ATOM 552 O O . SER A 1 74 ? 9.250 -8.191 12.695 1.00 81.44 74 SER A O 1
ATOM 554 N N . LEU A 1 75 ? 8.892 -8.520 10.520 1.00 81.94 75 LEU A N 1
ATOM 555 C CA . LEU A 1 75 ? 7.854 -9.540 10.721 1.00 81.94 75 LEU A CA 1
ATOM 556 C C . LEU A 1 75 ? 8.402 -10.821 11.356 1.00 81.94 75 LEU A C 1
ATOM 558 O O . LEU A 1 75 ? 7.688 -11.499 12.091 1.00 81.94 75 LEU A O 1
ATOM 562 N N . ARG A 1 76 ? 9.670 -11.157 11.104 1.00 77.94 76 ARG A N 1
ATOM 563 C CA . ARG A 1 76 ? 10.337 -12.298 11.742 1.00 77.94 76 ARG A CA 1
ATOM 564 C C . ARG A 1 76 ? 10.571 -12.068 13.237 1.00 77.94 76 ARG A C 1
ATOM 566 O O . ARG A 1 76 ? 10.626 -13.029 14.000 1.00 77.94 76 ARG A O 1
ATOM 573 N N . THR A 1 77 ? 10.723 -10.811 13.649 1.00 76.94 77 THR A N 1
ATOM 574 C CA . THR A 1 77 ? 11.040 -10.430 15.033 1.00 76.94 77 THR A CA 1
ATOM 575 C C . THR A 1 77 ? 9.810 -10.072 15.875 1.00 76.94 77 THR A C 1
ATOM 577 O O . THR A 1 77 ? 9.928 -10.009 17.098 1.00 76.94 77 THR A O 1
ATOM 580 N N . GLY A 1 78 ? 8.617 -9.916 15.282 1.00 69.00 78 GLY A N 1
ATOM 581 C CA . GLY A 1 78 ? 7.386 -9.665 16.040 1.00 69.00 78 GLY A CA 1
ATOM 582 C C . GLY A 1 78 ? 6.073 -9.846 15.266 1.00 69.00 78 GLY A C 1
ATOM 583 O O . GLY A 1 78 ? 6.033 -9.906 14.040 1.00 69.00 78 GLY A O 1
ATOM 584 N N . ASN A 1 79 ? 4.953 -9.902 16.000 1.00 62.41 79 ASN A N 1
ATOM 585 C CA . ASN A 1 79 ? 3.606 -10.112 15.448 1.00 62.41 79 ASN A CA 1
ATOM 586 C C . ASN A 1 79 ? 2.977 -8.807 14.935 1.00 62.41 79 ASN A C 1
ATOM 588 O O . ASN A 1 79 ? 1.997 -8.296 15.473 1.00 62.41 79 ASN A O 1
ATOM 592 N N . PHE A 1 80 ? 3.546 -8.286 13.857 1.00 61.78 80 PHE A N 1
ATOM 593 C CA . PHE A 1 80 ? 3.223 -6.981 13.280 1.00 61.78 80 PHE A CA 1
ATOM 594 C C . PHE A 1 80 ? 2.154 -7.019 12.172 1.00 61.78 80 PHE A C 1
ATOM 596 O O . PHE A 1 80 ? 1.919 -6.032 11.479 1.00 61.78 80 PHE A O 1
ATOM 603 N N . TRP A 1 81 ? 1.479 -8.155 12.000 1.00 67.12 81 TRP A N 1
ATOM 604 C CA . TRP A 1 81 ? 0.572 -8.406 10.878 1.00 67.12 81 TRP A CA 1
ATOM 605 C C . TRP A 1 81 ? -0.845 -7.834 11.049 1.00 67.12 81 TRP A C 1
ATOM 607 O O . TRP A 1 81 ? -1.654 -7.983 10.142 1.00 67.12 81 TRP A O 1
ATOM 617 N N . LYS A 1 82 ? -1.158 -7.178 12.179 1.00 78.12 82 LYS A N 1
ATOM 618 C CA . LYS A 1 82 ? -2.508 -6.663 12.495 1.00 78.12 82 LYS A CA 1
ATOM 619 C C . LYS A 1 82 ? -2.708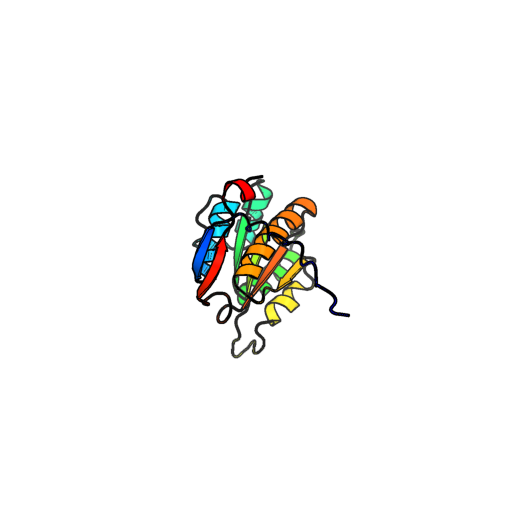 -5.154 12.297 1.00 78.12 82 LYS A C 1
ATOM 621 O O . LYS A 1 82 ? -3.624 -4.577 12.881 1.00 78.12 82 LYS A O 1
ATOM 626 N N . SER A 1 83 ? -1.851 -4.482 11.529 1.00 85.12 83 SER A N 1
ATOM 627 C CA . SER A 1 83 ? -2.013 -3.049 11.254 1.00 85.12 83 SER A CA 1
ATOM 628 C C . SER A 1 83 ? -2.796 -2.809 9.953 1.00 85.12 83 SER A C 1
ATOM 630 O O . SER A 1 83 ? -2.365 -3.267 8.896 1.00 85.12 83 SER A O 1
ATOM 632 N N . PRO A 1 84 ? -3.915 -2.058 9.968 1.00 88.94 84 PRO A N 1
ATOM 633 C CA . PRO A 1 84 ? -4.649 -1.685 8.756 1.00 88.94 84 PRO A CA 1
ATOM 634 C C . PRO A 1 84 ? -3.931 -0.554 7.991 1.00 88.94 84 PRO A C 1
ATOM 636 O O . PRO A 1 84 ? -4.488 0.526 7.773 1.00 88.94 84 PRO A O 1
ATOM 639 N N . GLN A 1 85 ? -2.671 -0.772 7.617 1.00 89.25 85 GLN A N 1
ATOM 640 C CA . GLN A 1 85 ? -1.847 0.176 6.865 1.00 89.25 85 GLN A CA 1
ATOM 641 C C . GLN A 1 85 ? -1.768 -0.201 5.385 1.00 89.25 85 GLN A C 1
ATOM 643 O O . GLN A 1 85 ? -1.844 -1.378 5.028 1.00 89.25 85 GLN A O 1
ATOM 648 N N . VAL A 1 86 ? -1.591 0.808 4.532 1.00 92.62 86 VAL A N 1
ATOM 649 C CA . VAL A 1 86 ? -1.353 0.615 3.098 1.00 92.62 86 VAL A CA 1
ATOM 650 C C . VAL A 1 86 ? 0.099 0.951 2.793 1.00 92.62 86 VAL A C 1
ATOM 652 O O . VAL A 1 86 ? 0.573 2.042 3.098 1.00 92.62 86 VAL A O 1
ATOM 655 N N . ILE A 1 87 ? 0.797 0.004 2.188 1.00 92.44 87 ILE A N 1
ATOM 656 C CA . ILE A 1 87 ? 2.188 0.113 1.782 1.00 92.44 87 ILE A CA 1
ATOM 657 C C . ILE A 1 87 ? 2.199 0.277 0.269 1.00 92.44 87 ILE A C 1
ATOM 659 O O . ILE A 1 87 ? 1.734 -0.597 -0.456 1.00 92.44 87 ILE A O 1
ATOM 663 N N . GLN A 1 88 ? 2.715 1.394 -0.214 1.00 93.25 88 GLN A N 1
ATOM 664 C CA . GLN A 1 88 ? 2.931 1.628 -1.632 1.00 93.25 88 GLN A CA 1
ATOM 665 C C . GLN A 1 88 ? 4.370 1.272 -1.969 1.00 93.25 88 GLN A C 1
ATOM 667 O O . GLN A 1 88 ? 5.291 1.897 -1.454 1.00 93.25 88 GLN A O 1
ATOM 672 N N . LEU A 1 89 ? 4.553 0.248 -2.796 1.00 92.38 89 LEU A N 1
ATOM 673 C CA . LEU A 1 89 ? 5.867 -0.284 -3.129 1.00 92.38 89 LEU A CA 1
ATOM 674 C C . LEU A 1 89 ? 6.259 0.120 -4.549 1.00 92.38 89 LEU A C 1
ATOM 676 O O . LEU A 1 89 ? 5.595 -0.241 -5.522 1.00 92.38 89 LEU A O 1
ATOM 680 N N . MET A 1 90 ? 7.355 0.857 -4.648 1.00 91.25 90 MET A N 1
ATOM 681 C CA . MET A 1 90 ? 7.951 1.276 -5.906 1.00 91.25 90 MET A CA 1
ATOM 682 C C . MET A 1 90 ? 8.873 0.174 -6.411 1.00 91.25 90 MET A C 1
ATOM 684 O O . MET A 1 90 ? 9.969 -0.003 -5.883 1.00 91.25 90 MET A O 1
ATOM 688 N N . LEU A 1 91 ? 8.423 -0.529 -7.448 1.00 90.25 91 LEU A N 1
ATOM 689 C CA . LEU A 1 91 ? 9.217 -1.539 -8.133 1.00 90.25 91 LEU A CA 1
ATOM 690 C C . LEU A 1 91 ? 10.172 -0.839 -9.092 1.00 90.25 91 LEU A C 1
ATOM 692 O O . LEU A 1 91 ? 9.732 -0.098 -9.977 1.00 90.25 91 LEU A O 1
ATOM 696 N N . ASN A 1 92 ? 11.469 -1.064 -8.918 1.00 85.19 92 ASN A N 1
ATOM 697 C CA . ASN A 1 92 ? 12.496 -0.474 -9.755 1.00 85.19 92 ASN A CA 1
ATOM 698 C C . ASN A 1 92 ? 13.426 -1.556 -10.306 1.00 85.19 92 ASN A C 1
ATOM 700 O O . ASN A 1 92 ? 14.051 -2.321 -9.569 1.00 85.19 92 ASN A O 1
ATOM 704 N N . ALA A 1 93 ? 13.541 -1.609 -11.630 1.00 80.94 93 ALA A N 1
ATOM 705 C CA . ALA A 1 93 ? 14.497 -2.498 -12.264 1.00 80.94 93 ALA A CA 1
ATOM 706 C C . ALA A 1 93 ? 15.919 -1.957 -12.045 1.00 80.94 93 ALA A C 1
ATOM 708 O O . ALA A 1 93 ? 16.252 -0.845 -12.453 1.00 80.94 93 ALA A O 1
ATOM 709 N N . SER A 1 94 ? 16.773 -2.757 -11.413 1.00 78.56 94 SER A N 1
ATOM 710 C CA . SER A 1 94 ? 18.186 -2.443 -11.186 1.00 78.56 94 SER A CA 1
ATOM 711 C C . SER A 1 94 ? 19.074 -3.552 -11.751 1.00 78.56 94 SER A C 1
ATOM 713 O O . SER A 1 94 ? 18.585 -4.605 -12.162 1.00 78.56 94 SER A O 1
ATOM 715 N N . ALA A 1 95 ? 20.394 -3.345 -11.758 1.00 76.38 95 ALA A N 1
ATOM 716 C CA . ALA A 1 95 ? 21.340 -4.380 -12.186 1.00 76.38 95 ALA A CA 1
ATOM 717 C C . ALA A 1 95 ? 21.218 -5.676 -11.356 1.00 76.38 95 ALA A C 1
ATOM 719 O O . ALA A 1 95 ? 21.449 -6.764 -11.877 1.00 76.38 95 ALA A O 1
ATOM 720 N N . GLU A 1 96 ? 20.822 -5.560 -10.086 1.00 72.56 96 GLU A N 1
ATOM 721 C CA . GLU A 1 96 ? 20.626 -6.684 -9.163 1.00 72.56 96 GLU A CA 1
ATOM 722 C C . GLU A 1 96 ? 19.198 -7.256 -9.224 1.00 72.56 96 GLU A C 1
ATOM 724 O O . GLU A 1 96 ? 18.982 -8.428 -8.918 1.00 72.56 96 GLU A O 1
ATOM 729 N N . ASN A 1 97 ? 18.222 -6.452 -9.660 1.00 77.12 97 ASN A N 1
ATOM 730 C CA . ASN A 1 97 ? 16.816 -6.828 -9.803 1.00 77.12 97 ASN A CA 1
ATOM 731 C C . ASN A 1 97 ? 16.317 -6.511 -11.226 1.00 77.12 97 ASN A C 1
ATOM 733 O O . ASN A 1 97 ? 15.620 -5.515 -11.429 1.00 77.12 97 ASN A O 1
ATOM 737 N N . PRO A 1 98 ? 16.621 -7.353 -12.228 1.00 71.06 98 PRO A N 1
ATOM 738 C CA . PRO A 1 98 ? 16.317 -7.053 -13.629 1.00 71.06 98 PRO A CA 1
ATOM 739 C C . PRO A 1 98 ? 14.816 -7.055 -13.952 1.00 71.06 98 PRO A C 1
ATOM 741 O O . PRO A 1 98 ? 14.409 -6.532 -14.985 1.00 71.06 98 PRO A O 1
ATOM 744 N N . THR A 1 99 ? 13.986 -7.654 -13.094 1.00 72.50 99 THR A N 1
ATOM 745 C CA . THR A 1 99 ? 12.532 -7.733 -13.310 1.00 72.50 99 THR A CA 1
ATOM 746 C C . THR A 1 99 ? 11.751 -6.658 -12.560 1.00 72.50 99 THR A C 1
ATOM 748 O O . THR A 1 99 ? 10.573 -6.479 -12.843 1.00 72.50 99 THR A O 1
ATOM 751 N N . GLY A 1 100 ? 12.355 -5.989 -11.572 1.00 78.31 100 GLY A N 1
ATOM 752 C CA . GLY A 1 100 ? 11.651 -5.110 -10.632 1.00 78.31 100 GLY A CA 1
ATOM 753 C C . GLY A 1 100 ? 10.806 -5.857 -9.588 1.00 78.31 100 GLY A C 1
ATOM 754 O O . GLY A 1 100 ? 10.550 -5.326 -8.519 1.00 78.31 100 GLY A O 1
ATOM 755 N N . TYR A 1 101 ? 10.436 -7.122 -9.810 1.00 84.25 101 TYR A N 1
ATOM 756 C CA . TYR A 1 101 ? 9.475 -7.850 -8.968 1.00 84.25 101 TYR A CA 1
ATOM 757 C C . TYR A 1 101 ? 10.069 -8.584 -7.756 1.00 84.25 101 TYR A C 1
ATOM 759 O O . TYR A 1 101 ? 9.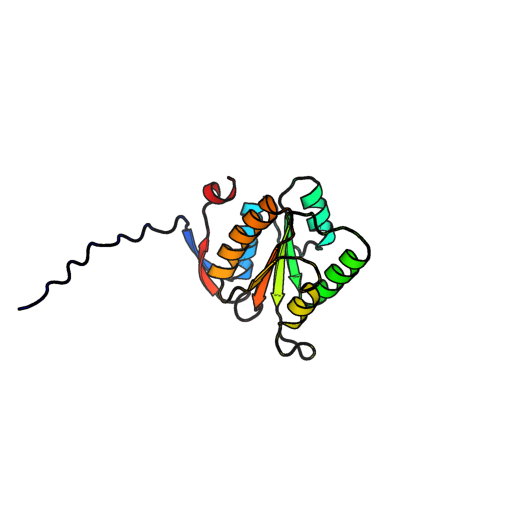313 -9.168 -6.977 1.00 84.25 101 TYR A O 1
ATOM 767 N N . VAL A 1 102 ? 11.391 -8.569 -7.555 1.00 84.94 102 VAL A N 1
ATOM 768 C CA . VAL A 1 102 ? 12.041 -9.297 -6.443 1.00 84.94 102 VAL A CA 1
ATOM 769 C C . VAL A 1 102 ? 11.494 -8.867 -5.073 1.00 84.94 102 VAL A C 1
ATOM 771 O O . VAL A 1 102 ? 11.256 -9.714 -4.212 1.00 84.94 102 VAL A O 1
ATOM 774 N N . ALA A 1 103 ? 11.189 -7.580 -4.893 1.00 85.06 103 ALA A N 1
ATOM 775 C CA . ALA A 1 103 ? 10.610 -7.064 -3.654 1.00 85.06 103 ALA A CA 1
ATOM 776 C C . ALA A 1 103 ? 9.227 -7.665 -3.322 1.00 85.06 103 ALA A C 1
ATOM 778 O O . ALA A 1 103 ? 8.898 -7.852 -2.149 1.00 85.06 103 ALA A O 1
ATOM 779 N N . LEU A 1 104 ? 8.428 -8.041 -4.331 1.00 87.88 104 LEU A N 1
ATOM 780 C CA . LEU A 1 104 ? 7.153 -8.734 -4.105 1.00 87.88 104 LEU A CA 1
ATOM 781 C C . LEU A 1 104 ? 7.343 -10.172 -3.630 1.00 87.88 104 LEU A C 1
ATOM 783 O O . LEU A 1 104 ? 6.593 -10.634 -2.765 1.00 87.88 104 LEU A O 1
ATOM 787 N N . ASP A 1 105 ? 8.343 -10.883 -4.160 1.00 86.94 105 ASP A N 1
ATOM 788 C CA . ASP A 1 105 ? 8.615 -12.253 -3.716 1.00 86.94 105 ASP A CA 1
ATOM 789 C C . ASP A 1 105 ? 9.091 -12.280 -2.258 1.00 86.94 105 ASP A C 1
ATOM 791 O O . ASP A 1 105 ? 8.627 -13.123 -1.486 1.00 86.94 105 ASP A O 1
ATOM 795 N N . HIS A 1 106 ? 9.895 -11.297 -1.832 1.00 85.56 106 HIS A N 1
ATOM 796 C CA . HIS A 1 106 ? 10.251 -11.125 -0.419 1.00 85.56 106 HIS A CA 1
ATOM 797 C C . HIS A 1 106 ? 9.004 -10.996 0.468 1.00 85.56 106 HIS A C 1
ATOM 799 O O . HIS A 1 106 ? 8.878 -11.673 1.491 1.00 85.56 106 HIS A O 1
ATOM 805 N N . LEU A 1 107 ? 8.031 -10.188 0.042 1.00 87.25 107 LEU A N 1
ATOM 806 C CA . LEU A 1 107 ? 6.795 -9.962 0.788 1.00 87.25 107 LEU A CA 1
ATOM 807 C C . LEU A 1 107 ? 5.792 -11.117 0.680 1.00 87.25 107 LEU A C 1
ATOM 809 O O . LEU A 1 107 ? 4.819 -11.141 1.431 1.00 87.25 107 LEU A O 1
ATOM 813 N N . ARG A 1 108 ? 5.999 -12.119 -0.180 1.00 86.06 108 ARG A N 1
ATOM 814 C CA . ARG A 1 108 ? 5.039 -13.221 -0.380 1.00 86.06 108 ARG A CA 1
ATOM 815 C C . ARG A 1 108 ? 4.755 -14.027 0.890 1.00 86.06 108 ARG A C 1
ATOM 817 O O . ARG A 1 108 ? 3.640 -14.504 1.075 1.00 86.06 108 ARG A O 1
ATOM 824 N N . LYS A 1 109 ? 5.739 -14.159 1.785 1.00 83.06 109 LYS A N 1
ATOM 825 C CA . LYS A 1 109 ? 5.592 -14.888 3.060 1.00 83.06 109 LYS A CA 1
ATOM 826 C C . LYS A 1 109 ? 5.099 -14.017 4.222 1.00 83.06 109 LYS A C 1
ATOM 828 O O . LYS A 1 109 ? 4.863 -14.548 5.300 1.00 83.06 109 LYS A O 1
ATOM 833 N N . SER A 1 110 ? 4.921 -12.710 4.012 1.00 84.56 110 SER A N 1
ATOM 834 C CA . SER A 1 110 ? 4.471 -11.771 5.053 1.00 84.56 110 SER A CA 1
ATOM 835 C C . SER A 1 110 ? 3.016 -11.976 5.491 1.00 84.56 110 SER A C 1
ATOM 837 O O . SER A 1 110 ? 2.630 -11.530 6.567 1.00 84.56 110 SER A O 1
ATOM 839 N N . GLY A 1 111 ? 2.198 -12.621 4.650 1.00 85.88 111 GLY A N 1
ATOM 840 C CA . GLY A 1 111 ? 0.747 -12.693 4.834 1.00 85.88 111 GLY A CA 1
ATOM 841 C C . GLY A 1 111 ? 0.000 -11.426 4.399 1.00 85.88 111 GLY A C 1
ATOM 842 O O . GLY A 1 111 ? -1.213 -11.356 4.577 1.00 85.88 111 GLY A O 1
ATOM 843 N N . PHE A 1 112 ? 0.690 -10.436 3.823 1.00 90.50 112 PHE A N 1
ATOM 844 C CA . PHE A 1 112 ? 0.062 -9.226 3.293 1.00 90.50 112 PHE A CA 1
ATOM 845 C C . PHE A 1 112 ? -0.597 -9.512 1.947 1.00 90.50 112 PHE A C 1
ATOM 847 O O . PHE A 1 112 ? -0.062 -10.261 1.124 1.00 90.50 112 PHE A O 1
ATOM 854 N N . PHE A 1 113 ? -1.741 -8.879 1.695 1.00 92.56 113 PHE A N 1
ATOM 855 C CA . PHE A 1 113 ? -2.334 -8.913 0.362 1.00 92.56 113 PHE A CA 1
ATOM 856 C C . PHE A 1 113 ? -1.602 -7.930 -0.554 1.00 92.56 113 PHE A C 1
ATOM 858 O O . PHE A 1 113 ? -1.163 -6.869 -0.113 1.00 92.56 113 PHE A O 1
ATOM 865 N N . GLN A 1 114 ? -1.461 -8.289 -1.828 1.00 93.19 114 GLN A N 1
ATOM 866 C CA . GLN A 1 114 ? -0.655 -7.540 -2.789 1.00 93.19 114 GLN A CA 1
ATOM 867 C C . GLN A 1 114 ? -1.493 -7.213 -4.028 1.00 93.19 114 GLN A C 1
ATOM 869 O O . GL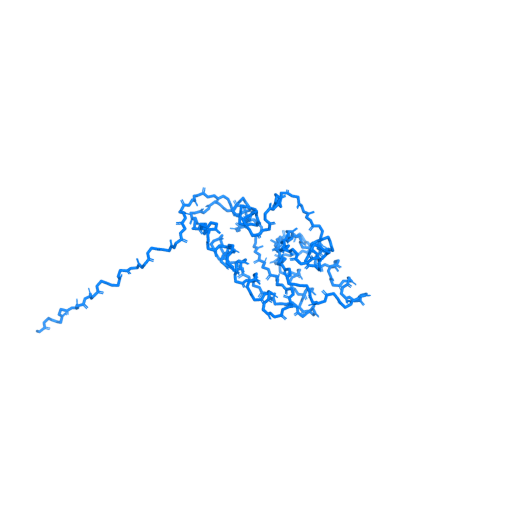N A 1 114 ? -2.048 -8.109 -4.663 1.00 93.19 114 GLN A O 1
ATOM 874 N N . PHE A 1 115 ? -1.567 -5.932 -4.373 1.00 95.38 115 PHE A N 1
ATOM 875 C CA . PHE A 1 115 ? -2.092 -5.428 -5.636 1.00 95.38 115 PHE A CA 1
ATOM 876 C C . PHE A 1 115 ? -0.934 -4.964 -6.512 1.00 95.38 115 PHE A C 1
ATOM 878 O O . PHE A 1 115 ? 0.010 -4.358 -6.014 1.00 95.38 115 PHE A O 1
ATOM 885 N N . ILE A 1 116 ? -1.021 -5.220 -7.815 1.00 94.56 116 ILE A N 1
ATOM 886 C CA . ILE A 1 116 ? -0.034 -4.763 -8.796 1.00 94.56 116 ILE A CA 1
ATOM 887 C C . ILE A 1 116 ? -0.766 -3.869 -9.789 1.00 94.56 116 ILE A C 1
ATOM 889 O O . ILE A 1 116 ? -1.627 -4.343 -10.530 1.00 94.56 116 ILE A O 1
ATOM 893 N N . ALA A 1 117 ? -0.442 -2.581 -9.778 1.00 94.94 117 ALA A N 1
ATOM 894 C CA . ALA A 1 117 ? -1.015 -1.596 -10.681 1.00 94.94 117 ALA A CA 1
ATOM 895 C C . ALA A 1 117 ? -0.204 -1.509 -11.977 1.00 94.94 117 ALA A C 1
ATOM 897 O O . ALA A 1 117 ? 1.025 -1.439 -11.947 1.00 94.94 117 ALA A O 1
ATOM 898 N N . LYS A 1 118 ? -0.895 -1.471 -13.120 1.00 93.88 118 LYS A N 1
ATOM 899 C CA . LYS A 1 118 ? -0.267 -1.327 -14.444 1.00 93.88 118 LYS A CA 1
ATOM 900 C C . LYS A 1 118 ? -0.239 0.109 -14.956 1.00 93.88 118 LYS A C 1
ATOM 902 O O . LYS A 1 118 ? 0.440 0.394 -15.937 1.00 93.88 118 LYS A O 1
ATOM 907 N N . ASN A 1 119 ? -1.038 0.992 -14.366 1.00 93.81 119 ASN A N 1
ATOM 908 C CA . ASN A 1 119 ? -1.141 2.393 -14.759 1.00 93.81 119 ASN A CA 1
ATOM 909 C C . ASN A 1 119 ? -1.460 3.280 -13.549 1.00 93.81 119 ASN A C 1
ATOM 911 O O . ASN A 1 119 ? -1.744 2.788 -12.455 1.00 93.81 119 ASN A O 1
ATOM 915 N N . VAL A 1 120 ? -1.420 4.601 -13.752 1.00 94.12 120 VAL A N 1
ATOM 916 C CA . VAL A 1 120 ? -1.594 5.563 -12.655 1.00 94.12 120 VAL A CA 1
ATOM 917 C C . VAL A 1 120 ? -3.004 5.488 -12.068 1.00 94.12 120 VAL A C 1
ATOM 919 O O . VAL A 1 120 ? -3.153 5.583 -10.856 1.00 94.12 120 VAL A O 1
ATOM 922 N N . GLN A 1 121 ? -4.040 5.282 -12.886 1.00 92.81 121 GLN A N 1
ATOM 923 C CA . GLN A 1 121 ? -5.416 5.177 -12.388 1.00 92.81 121 GLN A CA 1
ATOM 924 C C . GLN A 1 121 ? -5.593 3.936 -11.505 1.00 92.81 121 GLN A C 1
ATOM 926 O O . GLN A 1 121 ? -6.086 4.053 -10.387 1.00 92.81 121 GLN A O 1
ATOM 931 N N . GLU A 1 122 ? -5.124 2.773 -11.964 1.00 95.06 122 GLU A N 1
ATOM 932 C CA . GLU A 1 122 ? -5.148 1.527 -11.192 1.00 95.06 122 GLU A CA 1
ATOM 933 C C . GLU A 1 122 ? -4.388 1.665 -9.874 1.00 95.06 122 GLU A C 1
ATOM 935 O O . GLU A 1 122 ? -4.843 1.164 -8.852 1.00 95.06 122 GLU A O 1
ATOM 940 N N . MET A 1 123 ? -3.260 2.380 -9.862 1.00 95.19 123 MET A N 1
ATOM 941 C CA . MET A 1 123 ? -2.499 2.635 -8.638 1.00 95.19 123 MET A CA 1
ATOM 942 C C . MET A 1 123 ? -3.328 3.412 -7.604 1.00 95.19 123 MET A C 1
ATOM 944 O O . MET A 1 123 ? -3.305 3.078 -6.415 1.00 95.19 123 MET A O 1
ATOM 948 N N . LEU A 1 124 ? -4.085 4.424 -8.036 1.00 93.25 124 LEU A N 1
ATOM 949 C CA . LEU A 1 124 ? -4.962 5.200 -7.154 1.00 93.25 124 LEU A CA 1
ATOM 950 C C . LEU A 1 124 ? -6.163 4.369 -6.683 1.00 93.25 124 LEU A C 1
ATOM 952 O O . LEU A 1 124 ? -6.472 4.342 -5.490 1.00 93.25 124 LEU A O 1
ATOM 956 N N . ASP A 1 125 ? -6.802 3.648 -7.602 1.00 93.06 125 ASP A N 1
ATOM 957 C CA . ASP A 1 125 ? -7.983 2.833 -7.312 1.00 93.06 125 ASP A CA 1
ATOM 958 C C . ASP A 1 125 ? -7.634 1.679 -6.362 1.00 93.06 125 ASP A C 1
ATOM 960 O O . ASP A 1 125 ? -8.313 1.464 -5.354 1.00 93.06 125 ASP A O 1
ATOM 964 N N . PHE A 1 126 ? -6.524 0.977 -6.612 1.00 96.12 126 PHE A N 1
ATOM 965 C CA . PHE A 1 126 ? -6.027 -0.065 -5.719 1.00 96.12 126 PHE A CA 1
ATOM 966 C C . PHE A 1 126 ? -5.574 0.486 -4.379 1.00 96.12 126 PHE A C 1
ATOM 968 O O . PHE A 1 126 ? -5.760 -0.198 -3.383 1.00 96.12 126 PHE A O 1
ATOM 975 N N . THR A 1 127 ? -5.068 1.717 -4.298 1.00 94.06 127 THR A N 1
ATOM 976 C CA . THR A 1 127 ? -4.773 2.342 -2.999 1.00 94.06 127 THR A CA 1
ATOM 977 C C . THR A 1 127 ? -6.040 2.517 -2.157 1.00 94.06 127 THR A C 1
ATOM 979 O O . THR A 1 127 ? -6.043 2.185 -0.969 1.00 94.06 127 THR A O 1
ATOM 982 N N . LEU A 1 128 ? -7.146 2.961 -2.759 1.00 92.44 128 LEU A N 1
ATOM 983 C CA . LEU A 1 128 ? -8.432 3.084 -2.064 1.00 92.44 128 LEU A CA 1
ATOM 984 C C . LEU A 1 128 ? -9.020 1.723 -1.673 1.00 92.44 128 LEU A C 1
ATOM 986 O O . LEU A 1 128 ? -9.491 1.547 -0.546 1.00 92.44 128 LEU A O 1
ATOM 990 N N . ILE A 1 129 ? -8.976 0.752 -2.586 1.00 94.06 129 ILE A N 1
ATOM 991 C CA . ILE A 1 129 ? -9.455 -0.611 -2.329 1.00 94.06 129 ILE A CA 1
ATOM 992 C C . ILE A 1 129 ? -8.618 -1.257 -1.226 1.00 94.06 129 ILE A C 1
ATOM 994 O O . ILE A 1 129 ? -9.178 -1.767 -0.258 1.00 94.06 129 ILE A O 1
ATOM 998 N N . ALA A 1 130 ? -7.290 -1.184 -1.325 1.00 94.69 130 ALA A N 1
ATOM 999 C CA . ALA A 1 130 ? -6.365 -1.694 -0.323 1.00 94.69 130 ALA A CA 1
ATOM 1000 C C . ALA A 1 130 ? -6.638 -1.077 1.039 1.00 94.69 130 ALA A C 1
ATOM 1002 O O . ALA A 1 130 ? -6.681 -1.803 2.025 1.00 94.69 130 ALA A O 1
ATOM 1003 N N . ARG A 1 131 ? -6.905 0.231 1.103 1.00 92.12 131 ARG A N 1
ATOM 1004 C CA . ARG A 1 131 ? -7.277 0.884 2.357 1.00 92.12 131 ARG A CA 1
ATOM 1005 C C . ARG A 1 131 ? -8.521 0.251 2.965 1.00 92.12 131 ARG A C 1
ATOM 1007 O O . ARG A 1 131 ? -8.505 -0.123 4.136 1.00 92.12 131 ARG A O 1
ATOM 1014 N N . ARG A 1 132 ? -9.587 0.104 2.177 1.00 92.44 132 ARG A N 1
ATOM 1015 C CA . ARG A 1 132 ? -10.845 -0.464 2.670 1.00 92.44 132 ARG A CA 1
ATOM 1016 C C . ARG A 1 132 ? -10.687 -1.925 3.092 1.00 92.44 132 ARG A C 1
ATOM 1018 O O . ARG A 1 132 ? -11.216 -2.315 4.129 1.00 92.44 132 ARG A O 1
ATOM 1025 N N . VAL A 1 133 ? -9.960 -2.719 2.311 1.00 93.94 133 VAL A N 1
ATOM 1026 C CA . VAL A 1 133 ? -9.676 -4.126 2.624 1.00 93.94 133 VAL A CA 1
ATOM 1027 C C . VAL A 1 133 ? -8.818 -4.233 3.884 1.00 93.94 133 VAL A C 1
ATOM 1029 O O . VAL A 1 133 ? -9.151 -5.028 4.756 1.00 93.94 133 VAL A O 1
ATOM 1032 N N . ALA A 1 134 ? -7.783 -3.402 4.032 1.00 92.50 134 ALA A N 1
ATOM 1033 C CA . ALA A 1 134 ? -6.917 -3.390 5.209 1.00 92.50 134 ALA A CA 1
ATOM 1034 C C . ALA A 1 134 ? -7.694 -3.057 6.487 1.00 92.50 134 ALA A C 1
ATOM 1036 O O . ALA A 1 134 ? -7.515 -3.722 7.502 1.00 92.50 134 ALA A O 1
ATOM 1037 N N . GLU A 1 135 ? -8.591 -2.068 6.437 1.00 91.12 135 GLU A N 1
ATOM 1038 C CA . GLU A 1 135 ? -9.449 -1.698 7.572 1.00 91.12 135 GLU A CA 1
ATOM 1039 C C . GLU A 1 135 ? -10.428 -2.812 7.968 1.00 91.12 135 GLU A C 1
ATOM 1041 O O . GLU A 1 135 ? -10.681 -3.003 9.154 1.00 91.12 135 GLU A O 1
ATOM 1046 N N . LEU A 1 136 ? -10.970 -3.555 6.998 1.00 92.75 136 LEU A N 1
ATOM 1047 C CA . LEU A 1 136 ? -11.921 -4.640 7.260 1.00 92.75 136 LEU A CA 1
ATOM 1048 C C . LEU A 1 136 ? -11.237 -5.934 7.714 1.00 92.75 136 LEU A C 1
ATOM 1050 O O . LEU A 1 136 ? -11.737 -6.615 8.606 1.00 92.75 136 LEU A O 1
ATOM 1054 N N . ALA A 1 137 ? -10.117 -6.287 7.087 1.00 91.06 137 ALA A N 1
ATOM 1055 C CA . ALA A 1 137 ? -9.391 -7.521 7.362 1.00 91.06 137 ALA A CA 1
ATOM 1056 C C . ALA A 1 137 ? -8.411 -7.386 8.535 1.00 91.06 137 ALA A C 1
ATOM 1058 O O . ALA A 1 137 ? -7.972 -8.401 9.070 1.00 91.06 137 ALA A O 1
ATOM 1059 N N . LEU A 1 138 ? -8.061 -6.153 8.928 1.00 90.31 138 LEU A N 1
ATOM 1060 C CA . LEU A 1 138 ? -6.973 -5.849 9.864 1.00 90.31 138 LEU A CA 1
ATOM 1061 C C . LEU A 1 138 ? -5.641 -6.472 9.424 1.00 90.31 138 LEU A C 1
ATOM 1063 O O . LEU A 1 138 ? -4.877 -6.960 10.249 1.00 90.31 138 LEU A O 1
ATOM 1067 N N . VAL A 1 139 ? -5.378 -6.464 8.117 1.00 90.00 139 VAL A N 1
ATOM 1068 C CA . VAL A 1 139 ? -4.143 -6.973 7.505 1.00 90.00 139 VAL A CA 1
ATOM 1069 C C . VAL A 1 139 ? -3.529 -5.856 6.659 1.00 90.00 139 VAL A C 1
ATOM 1071 O O . VAL A 1 139 ? -4.275 -5.177 5.950 1.00 90.00 139 VAL A O 1
ATOM 1074 N N . PRO A 1 140 ? -2.203 -5.645 6.694 1.00 91.44 140 PRO A N 1
ATOM 1075 C CA . PRO A 1 140 ? -1.546 -4.698 5.807 1.00 91.44 140 PRO A CA 1
ATOM 1076 C C . PRO A 1 140 ? -1.749 -5.043 4.331 1.00 91.44 140 PRO A C 1
ATOM 1078 O O . PRO A 1 140 ? -1.692 -6.209 3.927 1.00 91.44 140 PRO A O 1
ATOM 1081 N N . GLY A 1 141 ? -1.942 -4.003 3.525 1.00 93.12 141 GLY A N 1
ATOM 1082 C CA . GLY A 1 141 ? -2.055 -4.111 2.076 1.00 93.12 141 GLY A CA 1
ATOM 1083 C C . GLY A 1 141 ? -0.853 -3.527 1.365 1.00 93.12 141 GLY A C 1
ATOM 1084 O O . GLY A 1 141 ? -0.448 -2.417 1.690 1.00 93.12 141 GLY A O 1
ATOM 1085 N N . VAL A 1 142 ? -0.325 -4.230 0.369 1.00 93.69 142 VAL A N 1
ATOM 1086 C CA . VAL A 1 142 ? 0.736 -3.734 -0.512 1.00 93.69 142 VAL A CA 1
ATOM 1087 C C . VAL A 1 142 ? 0.126 -3.359 -1.857 1.00 93.69 142 VAL A C 1
ATOM 1089 O O . VAL A 1 142 ? -0.574 -4.162 -2.468 1.00 93.69 142 VAL A O 1
ATOM 1092 N N . VAL A 1 143 ? 0.395 -2.149 -2.331 1.00 95.44 143 VAL A N 1
ATOM 1093 C CA . VAL A 1 143 ? 0.073 -1.690 -3.684 1.00 95.44 143 VAL A CA 1
ATOM 1094 C C . VAL A 1 143 ? 1.386 -1.410 -4.386 1.00 95.44 143 VAL A C 1
ATOM 1096 O O . VAL A 1 143 ? 2.055 -0.422 -4.098 1.00 95.44 143 VAL A O 1
ATOM 1099 N N . ALA A 1 144 ? 1.768 -2.304 -5.283 1.00 94.31 144 ALA A N 1
ATOM 1100 C CA . ALA A 1 144 ? 3.003 -2.200 -6.028 1.00 94.31 144 ALA A CA 1
ATOM 1101 C C . ALA A 1 144 ? 2.770 -1.641 -7.426 1.00 94.31 144 ALA A C 1
ATOM 1103 O O . ALA A 1 144 ? 1.756 -1.926 -8.068 1.00 94.31 144 ALA A O 1
ATOM 1104 N N . PHE A 1 145 ? 3.720 -0.844 -7.893 1.00 93.75 145 PHE A N 1
ATOM 1105 C CA . PHE A 1 145 ? 3.696 -0.241 -9.217 1.00 93.75 145 PHE A CA 1
ATOM 1106 C C . PHE A 1 145 ? 5.120 -0.026 -9.715 1.00 93.75 145 PHE A C 1
ATOM 1108 O O . PHE A 1 145 ? 6.057 0.100 -8.929 1.00 93.75 145 PHE A O 1
ATOM 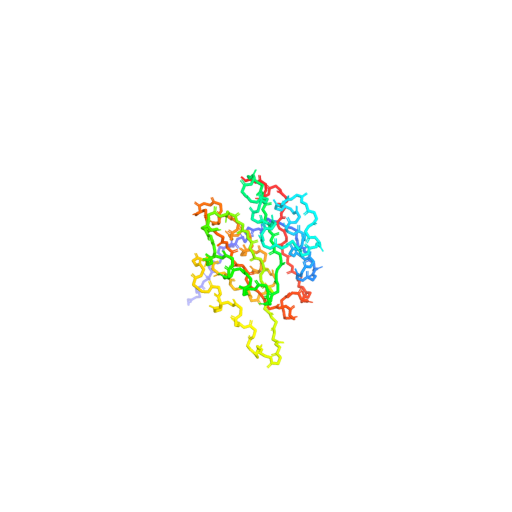1115 N N . ASP A 1 146 ? 5.275 0.041 -11.031 1.00 91.88 146 ASP A N 1
ATOM 1116 C CA . ASP A 1 146 ? 6.562 0.338 -11.649 1.00 91.88 146 ASP A CA 1
ATOM 1117 C C . ASP A 1 146 ? 6.918 1.823 -11.480 1.00 91.88 146 ASP A C 1
ATOM 1119 O O . ASP A 1 146 ? 6.139 2.707 -11.854 1.00 91.88 146 ASP A O 1
ATOM 1123 N N . PHE A 1 147 ? 8.090 2.114 -10.921 1.00 90.00 147 PHE A N 1
ATOM 1124 C CA . PHE A 1 147 ? 8.517 3.484 -10.655 1.00 90.00 147 PHE A CA 1
ATOM 1125 C C . PHE A 1 147 ? 8.703 4.320 -11.928 1.00 90.00 147 PHE A C 1
ATOM 1127 O O . PHE A 1 147 ? 8.236 5.460 -11.983 1.00 90.00 147 PHE A O 1
ATOM 1134 N N . GLU A 1 148 ? 9.343 3.769 -12.958 1.00 88.88 148 GLU A N 1
ATOM 1135 C CA . GLU A 1 148 ? 9.656 4.503 -14.187 1.00 88.88 148 GLU A CA 1
ATOM 1136 C C . GLU A 1 148 ? 8.425 4.608 -15.096 1.00 88.88 148 GLU A C 1
ATOM 1138 O O . GLU A 1 148 ? 8.095 5.690 -15.586 1.00 88.88 148 GLU A O 1
ATOM 1143 N N . TYR A 1 149 ? 7.694 3.507 -15.282 1.00 88.94 149 TYR A N 1
ATOM 1144 C CA . TYR A 1 149 ? 6.573 3.447 -16.223 1.00 88.94 149 TYR A CA 1
ATOM 1145 C C . TYR A 1 149 ? 5.235 3.899 -15.639 1.00 88.94 149 TYR A C 1
ATOM 1147 O O . TYR A 1 149 ? 4.360 4.320 -16.396 1.00 88.94 149 TYR A O 1
ATOM 1155 N N . THR A 1 150 ? 5.045 3.816 -14.319 1.00 90.94 150 THR A N 1
ATOM 1156 C CA . THR A 1 150 ? 3.802 4.245 -13.653 1.00 90.94 150 THR A CA 1
ATOM 1157 C C . THR A 1 150 ? 4.040 5.428 -12.723 1.00 90.94 150 THR A C 1
ATOM 1159 O O . THR A 1 150 ? 3.312 6.413 -12.806 1.00 90.94 150 THR A O 1
ATOM 1162 N N . GLY A 1 151 ? 5.076 5.384 -11.885 1.00 89.88 151 GLY A N 1
ATOM 1163 C CA . GLY A 1 151 ? 5.371 6.442 -10.915 1.00 89.88 151 GLY A CA 1
ATOM 1164 C C . GLY A 1 151 ? 5.666 7.797 -11.564 1.00 89.88 151 GLY A C 1
ATOM 1165 O O . GLY A 1 151 ? 5.034 8.792 -11.213 1.00 89.88 151 GLY A O 1
ATOM 1166 N N . LYS A 1 152 ? 6.568 7.833 -12.549 1.00 92.50 152 LYS A N 1
ATOM 1167 C CA . LYS A 1 152 ? 6.960 9.060 -13.274 1.00 92.50 152 LYS A CA 1
ATOM 1168 C C . LYS A 1 152 ? 6.096 9.379 -14.494 1.00 92.50 152 LYS A C 1
ATOM 1170 O O . LYS A 1 152 ? 6.293 10.386 -15.174 1.00 92.50 152 LYS A O 1
ATOM 1175 N N . SER A 1 153 ? 5.134 8.516 -14.809 1.00 93.31 153 SER A N 1
ATOM 1176 C CA . SER A 1 153 ? 4.284 8.695 -15.981 1.00 93.31 153 SER A CA 1
ATOM 1177 C C . SER A 1 153 ? 3.254 9.795 -15.744 1.00 93.31 153 SER A C 1
ATOM 1179 O O . SER A 1 153 ? 2.559 9.804 -14.727 1.00 93.31 153 SER A O 1
ATOM 1181 N N . ILE A 1 154 ? 3.134 10.719 -16.698 1.00 94.44 154 ILE A N 1
ATOM 1182 C CA . ILE A 1 154 ? 2.101 11.757 -16.688 1.00 94.44 154 ILE A CA 1
ATOM 1183 C C . ILE A 1 154 ? 0.872 11.212 -17.408 1.00 94.44 154 ILE A C 1
ATOM 1185 O O . ILE A 1 154 ? 0.897 10.976 -18.616 1.00 94.44 154 ILE A O 1
ATOM 1189 N N . GLN A 1 155 ? -0.220 11.032 -16.668 1.00 91.06 155 GLN A N 1
ATOM 1190 C CA . GLN A 1 155 ? -1.465 10.478 -17.196 1.00 91.06 155 GLN A CA 1
ATOM 1191 C C . GLN A 1 155 ? -2.656 11.337 -16.776 1.00 91.06 155 GLN A C 1
ATOM 1193 O O . GLN A 1 155 ? -2.633 12.039 -15.764 1.00 91.06 155 GLN A O 1
ATOM 1198 N N . THR A 1 156 ? -3.720 11.300 -17.580 1.00 91.75 156 THR A N 1
ATOM 1199 C CA . THR A 1 156 ? -4.997 11.907 -17.189 1.00 91.75 156 THR A CA 1
ATOM 1200 C C . THR A 1 156 ? -5.738 10.923 -16.301 1.00 91.75 156 THR A C 1
ATOM 1202 O O . THR A 1 156 ? -6.208 9.895 -16.782 1.00 91.75 156 THR A O 1
ATOM 1205 N N . VAL A 1 157 ? -5.853 11.252 -15.018 1.00 89.88 157 VAL A N 1
ATOM 1206 C CA . VAL A 1 157 ? -6.485 10.393 -14.013 1.00 89.88 157 VAL A CA 1
ATOM 1207 C C . VAL A 1 157 ? -7.639 11.097 -13.318 1.00 89.88 157 VAL A C 1
ATOM 1209 O O . VAL A 1 157 ? -7.720 12.328 -13.284 1.00 89.88 157 VAL A O 1
ATOM 1212 N N . HIS A 1 158 ? -8.554 10.301 -12.781 1.00 89.12 158 HIS A N 1
ATOM 1213 C CA . HIS A 1 158 ? -9.648 10.744 -11.936 1.00 89.12 158 HIS A CA 1
ATOM 1214 C C . HIS A 1 158 ? -9.202 10.619 -10.489 1.00 89.12 158 HIS A C 1
ATOM 1216 O O . HIS A 1 158 ? -9.043 9.511 -9.976 1.00 89.12 158 HIS A O 1
ATOM 1222 N N . ILE A 1 159 ? -9.009 11.762 -9.840 1.00 83.56 159 ILE A N 1
ATOM 1223 C CA . ILE A 1 159 ? -8.747 11.797 -8.406 1.00 83.56 159 ILE A CA 1
ATOM 1224 C C . ILE A 1 159 ? -10.105 11.913 -7.702 1.00 83.56 159 ILE A C 1
ATOM 1226 O O . ILE A 1 159 ? -10.890 12.803 -8.059 1.00 83.56 159 ILE A O 1
ATOM 1230 N N . PRO A 1 160 ? -10.414 11.022 -6.743 1.00 81.62 160 PRO A N 1
ATOM 1231 C CA . PRO A 1 160 ? -11.674 11.062 -6.013 1.00 81.62 160 PRO A CA 1
ATOM 1232 C C . PRO A 1 160 ? -11.786 12.343 -5.181 1.00 81.62 160 PRO A C 1
ATOM 1234 O O . PRO A 1 160 ? -10.798 12.845 -4.641 1.00 81.62 160 PRO A O 1
ATOM 1237 N N . ASP A 1 161 ? -13.009 12.850 -5.036 1.00 81.19 161 ASP A N 1
ATOM 1238 C CA . ASP A 1 161 ? -13.279 13.974 -4.142 1.00 81.19 161 ASP A CA 1
ATOM 1239 C C . ASP A 1 161 ? -13.102 13.564 -2.672 1.00 81.19 161 ASP A C 1
ATOM 1241 O O . ASP A 1 161 ? -13.448 12.455 -2.263 1.00 81.19 161 ASP A O 1
ATOM 1245 N N . GLU A 1 162 ? -12.653 14.498 -1.834 1.00 76.44 162 GLU A N 1
ATOM 1246 C CA . GLU A 1 162 ? -12.405 14.280 -0.400 1.00 76.44 162 GLU A CA 1
ATOM 1247 C C . GLU A 1 162 ? -13.618 13.689 0.346 1.00 76.44 162 GLU A C 1
ATOM 1249 O O . GLU A 1 162 ? -13.474 12.837 1.226 1.00 76.44 162 GLU A O 1
ATOM 1254 N N . LYS A 1 163 ? -14.835 14.084 -0.055 1.00 75.44 163 LYS A N 1
ATOM 1255 C CA . LYS A 1 163 ? -16.101 13.582 0.510 1.00 75.44 163 LYS A CA 1
ATOM 1256 C C . LYS A 1 163 ? -16.283 12.071 0.339 1.00 75.44 163 LYS A C 1
ATOM 1258 O O . LYS A 1 163 ? -17.012 11.462 1.118 1.00 75.44 163 LYS A O 1
ATOM 1263 N N . LEU A 1 164 ? -15.666 11.482 -0.684 1.00 73.12 164 LEU A N 1
ATOM 1264 C CA . LEU A 1 164 ? -15.737 10.048 -0.968 1.00 73.12 164 LEU A CA 1
ATOM 1265 C C . LEU A 1 164 ? -14.721 9.256 -0.141 1.00 73.12 164 LEU A C 1
ATOM 1267 O O . LEU A 1 164 ? -14.978 8.104 0.187 1.00 73.12 164 LEU A O 1
ATOM 1271 N N . VAL A 1 165 ? -13.597 9.881 0.216 1.00 77.00 165 VAL A N 1
ATOM 1272 C CA . VAL A 1 165 ? -12.475 9.239 0.918 1.00 77.00 165 VAL A CA 1
ATOM 1273 C C . VAL A 1 165 ? -12.665 9.238 2.444 1.00 77.00 165 VAL A C 1
ATOM 1275 O O . VAL A 1 165 ? -12.204 8.328 3.133 1.00 77.00 165 VAL A O 1
ATOM 1278 N N . LYS A 1 166 ? -13.357 10.243 2.994 1.00 69.44 166 LYS A N 1
ATOM 1279 C CA . LYS A 1 166 ? -13.548 10.416 4.449 1.00 69.44 166 LYS A CA 1
ATOM 1280 C C . LYS A 1 166 ? -14.727 9.643 5.067 1.00 69.44 166 LYS A C 1
ATOM 1282 O O . LYS A 1 166 ? -14.973 9.810 6.258 1.00 69.44 166 LYS A O 1
ATOM 1287 N N . LYS A 1 167 ? -15.458 8.837 4.291 1.00 54.75 167 LYS A N 1
ATOM 1288 C CA . LYS A 1 167 ? -16.461 7.904 4.840 1.00 54.75 167 LYS A CA 1
ATOM 1289 C C . LYS A 1 167 ? -15.802 6.700 5.519 1.00 54.75 167 LYS A C 1
ATOM 1291 O O . LYS A 1 167 ? -16.501 6.108 6.366 1.00 54.75 167 LYS A O 1
#

Nearest PDB structures (foldseek):
  6cip-assembly1_B  TM=6.804E-01  e=4.462E-05  Moorella thermoacetica ATCC 39073
  3exg-assembly7_1  TM=6.639E-01  e=2.034E-03  Homo sapiens
  9ev4-assembly1_A  TM=6.290E-01  e=8.148E-02  Corynebacterium glutamicum
  2vk4-assembly1_B  TM=5.824E-01  e=2.296E-01  Kluyveromyces lactis
  6efg-assembly2_D  TM=5.931E-01  e=1.823E+00  Kluyveromyces lactis NRRL Y-1140

Sequence (167 aa):
MLFKKNSDKITAHPFPGKRSTVEGLSALQRLNTLICGQNTGQEINWLTGQGVSLSGQRAATLLSDSDSAMIVESLRTGNFWKSPQVIQLMLNASAENPTGYVALDHLRKSGFFQFIAKNVQEMLDFTLIARRVAELALVPGVVAFDFEYTGKSIQTVHIPDEKLVKK

Solvent-accessible surface area (backbone atoms only — not comparable to full-atom values): 9286 Å² total; per-residue (Å²): 137,84,82,78,79,81,74,74,77,80,71,73,74,76,72,78,42,52,79,45,78,40,37,22,49,64,49,48,38,54,51,43,25,60,64,45,73,44,85,58,84,59,77,42,54,65,68,60,27,40,54,43,20,71,73,75,42,61,26,68,20,58,42,50,48,79,50,33,58,56,52,47,53,50,50,74,76,41,94,69,58,66,29,42,26,33,35,36,36,36,28,54,67,40,97,91,33,79,80,24,52,62,37,56,62,58,40,64,80,65,77,50,52,76,46,80,29,87,39,50,54,46,44,51,50,45,47,56,50,34,43,55,48,6,62,72,70,34,30,31,19,35,39,32,34,41,35,73,77,20,31,64,30,74,44,80,32,70,48,68,45,64,82,73,63,74,112

Foldseek 3Di:
DDDDPPPPPPPPPPDAFDWDFDFLQVLVQVLQCLQQVDRLVDQDQVVNQLVCQVVVGAGEGEDELVSLLVLLVVVVVDVSFQGLYEYEYAQEQDPVRNPSCPSVVSCPPVPAAEAEDEASQSLSVVSLVSSVCCVVVSGYHYYYYHCPRHRRDGDTYGRHDSVVNVD

pLDDT: mean 81.2, std 14.73, range [37.47, 96.12]

Radius of gyration: 18.08 Å; Cα contacts (8 Å, |Δi|>4): 290; chains: 1; bounding box: 56×31×60 Å

Secondary structure (DSSP, 8-state):
------------PPPSSEEEEEEHHHHHHHHHHHHHSS---S---HHHHHHHHHTT---EEEEETTHHHHHHHHHHHS--TT---EEEEEE---SS-TTSTHHHHHHTTTT-EEEEESSHHHHHHHHHHHHHHHHHHT--EEEEEEIIIIIS-EEEEEEPPHHHH--

Mean predicted aligned error: 8.28 Å